Protein AF-A0A3D2S789-F1 (afdb_monomer)

Mean predicted aligned error: 3.71 Å

Foldseek 3Di:
DPPPDDDQVVVLVCLQVVVDPQPPDADPVGWDKHFPDSACADPDDAAGGAQTWMDTHNDTATFGEHEDQEPCVCVVVPVVPDPSNVRHPYYHYVDYDDDDDDD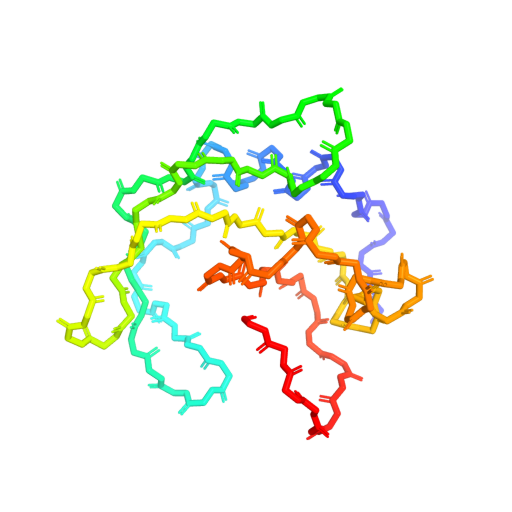D

Solvent-accessible surface area (backbone atoms only — not comparable to full-atom values): 6269 Å² total; per-residue (Å²): 129,80,71,91,81,80,45,54,70,56,51,50,49,34,52,74,70,56,72,60,82,76,71,90,38,58,47,99,87,65,41,44,41,40,80,77,36,73,38,48,81,47,93,61,88,64,50,44,13,39,73,16,33,38,33,49,61,92,44,78,46,74,28,22,31,35,70,37,64,35,52,56,49,49,62,76,72,42,44,89,78,36,76,74,45,71,52,37,71,38,57,48,50,79,36,86,76,68,96,84,75,99,69,78

Radius of gyration: 13.04 Å; Cα contacts (8 Å, |Δi|>4): 174; chains: 1; bounding box: 33×32×28 Å

Sequence (104 aa):
MLPVGLSESLLHFIWKMRLFRNEGLVTTDGESVQVLHPGTHNHHSGPDFSNARIRIGNTLWAGNVELHVTSRQWFEHGHQTDAAYNNVILHVVYRHNLAAFPIP

pLDDT: mean 92.87, std 10.27, range [51.59, 98.69]

Structure (mmCIF, N/CA/C/O backbone):
data_AF-A0A3D2S789-F1
#
_entry.id   AF-A0A3D2S789-F1
#
loop_
_atom_site.group_PDB
_atom_site.id
_atom_site.type_symbol
_atom_site.label_atom_id
_atom_site.label_alt_id
_atom_site.label_comp_id
_atom_site.label_asym_id
_atom_site.label_entity_id
_atom_site.label_seq_id
_atom_site.pdbx_PDB_ins_code
_atom_site.Cartn_x
_atom_site.Cartn_y
_atom_site.Cartn_z
_atom_site.occupancy
_atom_site.B_iso_or_equiv
_atom_site.auth_seq_id
_atom_site.auth_comp_id
_atom_site.auth_asym_id
_atom_site.auth_atom_id
_atom_site.pdbx_PDB_model_num
ATOM 1 N N . MET A 1 1 ? 7.800 20.015 -5.228 1.00 51.59 1 MET A N 1
ATOM 2 C CA . MET A 1 1 ? 9.095 19.302 -5.187 1.00 51.59 1 MET A CA 1
ATOM 3 C C . MET A 1 1 ? 8.909 18.108 -4.263 1.00 51.59 1 MET A C 1
ATOM 5 O O . MET A 1 1 ? 8.367 18.318 -3.184 1.00 51.59 1 MET A O 1
ATOM 9 N N . LEU A 1 2 ? 9.236 16.878 -4.680 1.00 55.94 2 LEU A N 1
ATOM 10 C CA . LEU A 1 2 ? 9.310 15.766 -3.720 1.00 55.94 2 LEU A CA 1
ATOM 11 C C . LEU A 1 2 ? 10.389 16.123 -2.684 1.00 55.94 2 LEU A C 1
ATOM 13 O O . LEU A 1 2 ? 11.379 16.751 -3.077 1.00 55.94 2 LEU A O 1
ATOM 17 N N . PRO A 1 3 ? 10.223 15.789 -1.395 1.00 58.25 3 PRO A N 1
ATOM 18 C CA . PRO A 1 3 ? 11.324 15.930 -0.458 1.00 58.25 3 PRO A CA 1
ATOM 19 C C . PRO A 1 3 ? 12.507 15.127 -1.005 1.00 58.25 3 PRO A C 1
ATOM 21 O O . PRO A 1 3 ? 12.374 13.945 -1.324 1.00 58.25 3 PRO A O 1
ATOM 24 N N . VAL A 1 4 ? 13.651 15.792 -1.170 1.00 56.78 4 VAL A N 1
ATOM 25 C CA . VAL A 1 4 ? 14.917 15.122 -1.471 1.00 56.78 4 VAL A CA 1
ATOM 26 C C . VAL A 1 4 ? 15.135 14.089 -0.360 1.00 56.78 4 VAL A C 1
ATOM 28 O O . VAL A 1 4 ? 15.288 14.473 0.795 1.00 56.78 4 VAL A O 1
ATOM 31 N N . GLY A 1 5 ? 15.078 12.794 -0.690 1.00 72.38 5 GLY A N 1
ATOM 32 C CA . GLY A 1 5 ? 15.378 11.704 0.249 1.00 72.38 5 GLY A CA 1
ATOM 33 C C . GLY A 1 5 ? 14.227 10.782 0.670 1.00 72.38 5 GLY A C 1
ATOM 34 O O . GLY A 1 5 ? 14.472 9.895 1.484 1.00 72.38 5 GLY A O 1
ATOM 35 N N . LEU A 1 6 ? 13.001 10.919 0.144 1.00 85.38 6 LEU A N 1
ATOM 36 C CA . LEU A 1 6 ? 11.979 9.890 0.387 1.00 85.38 6 LEU A CA 1
ATOM 37 C C . LEU A 1 6 ? 12.267 8.641 -0.461 1.00 85.38 6 LEU A C 1
ATOM 39 O O . LEU A 1 6 ? 12.097 8.665 -1.678 1.00 85.38 6 LEU A O 1
ATOM 43 N N . SER A 1 7 ? 12.695 7.565 0.194 1.00 92.88 7 SER A N 1
ATOM 44 C CA . SER A 1 7 ? 12.858 6.238 -0.403 1.00 92.88 7 SER A CA 1
ATOM 45 C C . SER A 1 7 ? 11.659 5.338 -0.104 1.00 92.88 7 SER A C 1
ATOM 47 O O . SER A 1 7 ? 10.953 5.541 0.888 1.00 92.88 7 SER A O 1
ATOM 49 N N . GLU A 1 8 ? 11.466 4.298 -0.917 1.00 94.81 8 GLU A N 1
ATOM 50 C CA . GLU A 1 8 ? 10.481 3.242 -0.640 1.00 94.81 8 GLU A CA 1
ATOM 51 C C . GLU A 1 8 ? 10.740 2.580 0.710 1.00 94.81 8 GLU A C 1
ATOM 53 O O . GLU A 1 8 ? 9.813 2.449 1.494 1.00 94.81 8 GLU A O 1
ATOM 58 N N . SER A 1 9 ? 11.998 2.318 1.079 1.00 95.31 9 SER A N 1
ATOM 59 C CA . SER A 1 9 ? 12.317 1.751 2.397 1.00 95.3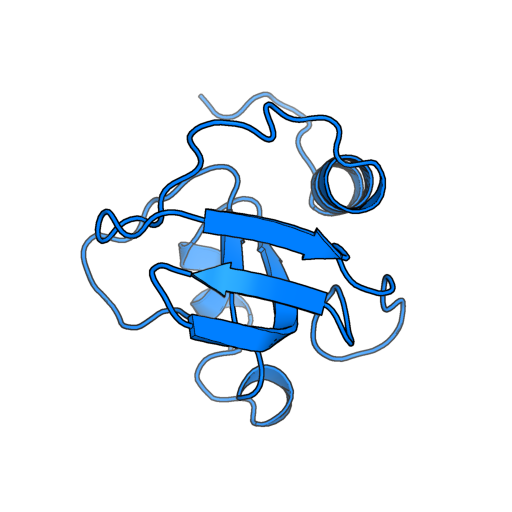1 9 SER A CA 1
ATOM 60 C C . SER A 1 9 ? 11.862 2.634 3.566 1.00 95.31 9 SER A C 1
ATOM 62 O O . SER A 1 9 ? 11.439 2.121 4.605 1.00 95.31 9 SER A O 1
ATOM 64 N N . LEU A 1 10 ? 11.925 3.964 3.423 1.00 95.75 10 LEU A N 1
ATOM 65 C CA . LEU A 1 10 ? 11.376 4.874 4.430 1.00 95.75 10 LEU A CA 1
ATOM 66 C C . LEU A 1 10 ? 9.841 4.823 4.440 1.00 95.75 10 LEU A C 1
ATOM 68 O O . LEU A 1 10 ? 9.239 4.815 5.513 1.00 95.75 10 LEU A O 1
ATOM 72 N N . LEU A 1 11 ? 9.206 4.750 3.269 1.00 96.94 11 LEU A N 1
ATOM 73 C CA . LEU A 1 11 ? 7.754 4.610 3.154 1.00 96.94 11 LEU A CA 1
ATOM 74 C C . LEU A 1 11 ? 7.263 3.284 3.763 1.00 96.94 11 LEU A C 1
ATOM 76 O O . LEU A 1 11 ? 6.304 3.287 4.536 1.00 96.94 11 LEU A O 1
ATOM 80 N N . HIS A 1 12 ? 7.973 2.179 3.522 1.00 98.06 12 HIS A N 1
ATOM 81 C CA . HIS A 1 12 ? 7.746 0.877 4.152 1.00 98.06 12 HIS A CA 1
ATOM 82 C C . HIS A 1 12 ? 7.843 0.972 5.672 1.00 98.06 12 HIS A C 1
ATOM 84 O O . HIS A 1 12 ? 6.981 0.455 6.381 1.00 98.06 12 HIS A O 1
ATOM 90 N N . PHE A 1 13 ? 8.859 1.667 6.194 1.00 97.81 13 PHE A N 1
ATOM 91 C CA . PHE A 1 13 ? 9.009 1.881 7.633 1.00 97.81 13 PHE A CA 1
ATOM 92 C C . PHE A 1 13 ? 7.836 2.680 8.220 1.00 97.81 13 PHE A C 1
ATOM 94 O O . PHE A 1 13 ? 7.259 2.268 9.227 1.00 97.81 13 PHE A O 1
ATOM 101 N N . ILE A 1 14 ? 7.443 3.782 7.573 1.00 97.44 14 ILE A N 1
ATOM 102 C CA . ILE A 1 14 ? 6.296 4.607 7.981 1.00 97.44 14 ILE A CA 1
ATOM 103 C C . ILE A 1 14 ? 5.008 3.778 7.993 1.00 97.44 14 ILE A C 1
ATOM 105 O O . ILE A 1 14 ? 4.253 3.847 8.965 1.00 97.44 14 ILE A O 1
ATOM 109 N N . TRP A 1 15 ? 4.775 2.969 6.958 1.00 98.12 15 TRP A N 1
ATOM 110 C CA . TRP A 1 15 ? 3.614 2.088 6.866 1.00 98.12 15 TRP A CA 1
ATOM 111 C C . TRP A 1 15 ? 3.603 1.028 7.967 1.00 98.12 15 TRP A C 1
ATOM 113 O O . TRP A 1 15 ? 2.655 0.949 8.752 1.00 98.12 15 TRP A O 1
ATOM 123 N N . LYS A 1 16 ? 4.697 0.265 8.081 1.00 98.38 16 LYS A N 1
ATOM 124 C CA . LYS A 1 16 ? 4.880 -0.809 9.065 1.00 98.38 16 LYS A CA 1
ATOM 125 C C . LYS A 1 16 ? 4.661 -0.318 10.493 1.00 98.38 16 LYS A C 1
ATOM 127 O O . LYS A 1 16 ? 4.001 -0.988 11.283 1.00 98.38 16 LYS A O 1
ATOM 132 N N . MET A 1 17 ? 5.217 0.847 10.815 1.00 98.12 17 MET A N 1
ATOM 133 C CA . MET A 1 17 ? 5.141 1.453 12.144 1.00 98.12 17 MET A CA 1
ATOM 134 C C . MET A 1 17 ? 3.894 2.331 12.333 1.00 98.12 17 MET A C 1
ATOM 136 O O . MET A 1 17 ? 3.689 2.872 13.417 1.00 98.12 17 MET A O 1
ATOM 140 N N . ARG A 1 18 ? 3.057 2.470 11.295 1.00 96.94 18 ARG A N 1
ATOM 141 C CA . ARG A 1 18 ? 1.843 3.301 11.265 1.00 96.94 18 ARG A CA 1
ATOM 142 C C . ARG A 1 18 ? 2.078 4.769 11.642 1.00 96.94 18 ARG A C 1
ATOM 144 O O . ARG A 1 18 ? 1.230 5.391 12.283 1.00 96.94 18 ARG A O 1
ATOM 151 N N . LEU A 1 19 ? 3.215 5.328 11.224 1.00 96.81 19 LEU A N 1
ATOM 152 C CA . LEU A 1 19 ? 3.672 6.691 11.538 1.00 96.81 19 LEU A CA 1
ATOM 153 C C . LEU A 1 19 ? 3.015 7.750 10.639 1.00 96.81 19 LEU A C 1
ATOM 155 O O . LEU A 1 19 ? 3.679 8.573 10.015 1.00 96.81 19 LEU A O 1
ATOM 159 N N . PHE A 1 20 ? 1.691 7.715 10.560 1.00 94.81 20 PHE A N 1
ATOM 160 C CA . PHE A 1 20 ? 0.862 8.655 9.814 1.00 94.81 20 PHE A CA 1
ATOM 161 C C . PHE A 1 20 ? -0.455 8.880 10.563 1.00 94.81 20 PHE A C 1
ATOM 163 O O . PHE A 1 20 ? -0.776 8.183 11.530 1.00 94.81 20 PHE A O 1
ATOM 170 N N . ARG A 1 21 ? -1.243 9.871 10.138 1.00 95.31 21 ARG A N 1
ATOM 171 C CA . ARG A 1 21 ? -2.582 10.076 10.699 1.00 95.31 21 ARG A CA 1
ATOM 172 C C . ARG A 1 21 ? -3.464 8.891 10.304 1.00 95.31 21 ARG A C 1
ATOM 174 O O . ARG A 1 21 ? -3.786 8.728 9.138 1.00 95.31 21 ARG A O 1
ATOM 181 N N . ASN A 1 22 ? -3.862 8.080 11.280 1.00 93.00 22 ASN A N 1
ATOM 182 C CA . ASN A 1 22 ? -4.676 6.882 11.048 1.00 93.00 22 ASN A CA 1
ATOM 183 C C . ASN A 1 22 ? -6.190 7.175 10.961 1.00 93.00 22 ASN A C 1
ATOM 185 O O . ASN A 1 22 ? -6.981 6.268 10.721 1.00 93.00 22 ASN A O 1
ATOM 189 N N . GLU A 1 23 ? -6.592 8.427 11.170 1.00 94.69 23 GLU A N 1
ATOM 190 C CA . GLU A 1 23 ? -7.981 8.888 11.177 1.00 94.69 23 GLU A CA 1
ATOM 191 C C . GLU A 1 23 ? -8.308 9.638 9.884 1.00 94.69 23 GLU A C 1
ATOM 193 O O . GLU A 1 23 ? -7.504 10.448 9.417 1.00 94.69 23 GLU A O 1
ATOM 198 N N . GLY A 1 24 ? -9.508 9.413 9.343 1.00 95.19 24 GLY A N 1
ATOM 199 C CA . GLY A 1 24 ? -9.999 10.144 8.170 1.00 95.19 24 GLY A CA 1
ATOM 200 C C . GLY A 1 24 ? -9.274 9.807 6.865 1.00 95.19 24 GLY A C 1
ATOM 201 O O . GLY A 1 24 ? -9.258 10.632 5.956 1.00 95.19 24 GLY A O 1
ATOM 202 N N . LEU A 1 25 ? -8.658 8.625 6.771 1.00 97.00 25 LEU A N 1
ATOM 203 C CA . LEU A 1 25 ? -8.072 8.145 5.521 1.00 97.00 25 LEU A CA 1
ATOM 204 C C . LEU A 1 25 ? -9.177 7.847 4.504 1.00 97.00 25 LEU A C 1
ATOM 206 O O . LEU A 1 25 ? -10.216 7.281 4.856 1.00 97.00 25 LEU A O 1
ATOM 210 N N . VAL A 1 26 ? -8.923 8.200 3.246 1.00 96.19 26 VAL A N 1
ATOM 211 C CA . VAL A 1 26 ? -9.816 7.943 2.114 1.00 96.19 26 VAL A CA 1
ATOM 212 C C . VAL A 1 26 ? -9.015 7.489 0.894 1.00 96.19 26 VAL A C 1
ATOM 214 O O . VAL A 1 26 ? -7.855 7.879 0.744 1.00 96.19 26 VAL A O 1
ATOM 217 N N . THR A 1 27 ? -9.616 6.667 0.035 1.00 94.31 27 THR A N 1
ATOM 218 C CA . THR A 1 27 ? -9.057 6.326 -1.282 1.00 94.31 27 THR A CA 1
ATOM 219 C C . THR A 1 27 ? -9.130 7.528 -2.226 1.00 94.31 27 THR A C 1
ATOM 221 O O . THR A 1 27 ? -9.794 8.529 -1.940 1.00 94.31 27 THR A O 1
ATOM 224 N N . THR A 1 28 ? -8.476 7.436 -3.387 1.00 90.62 28 THR A N 1
ATOM 225 C CA . THR A 1 28 ? -8.604 8.445 -4.455 1.00 90.62 28 THR A CA 1
ATOM 226 C C . THR A 1 28 ? -10.028 8.557 -4.999 1.00 90.62 28 THR A C 1
ATOM 228 O O . THR A 1 28 ? -10.394 9.614 -5.504 1.00 90.62 28 THR A O 1
ATOM 231 N N . ASP A 1 29 ? -10.834 7.508 -4.825 1.00 90.00 29 ASP A N 1
ATOM 232 C CA . ASP A 1 29 ? -12.246 7.460 -5.219 1.00 90.00 29 ASP A CA 1
ATOM 233 C C . ASP A 1 29 ? -13.194 7.900 -4.085 1.00 90.00 29 ASP A C 1
ATOM 235 O O . ASP A 1 29 ? -14.412 7.920 -4.251 1.00 90.00 29 ASP A O 1
ATOM 239 N N . GLY A 1 30 ? -12.646 8.290 -2.927 1.00 93.69 30 GLY A N 1
ATOM 240 C CA . GLY A 1 30 ? -13.397 8.846 -1.800 1.00 93.69 30 GLY A CA 1
ATOM 241 C C . GLY A 1 30 ? -13.948 7.821 -0.806 1.00 93.69 30 GLY A C 1
ATOM 242 O O . GLY A 1 30 ? -14.668 8.206 0.117 1.00 93.69 30 GLY A O 1
ATOM 243 N N . GLU A 1 31 ? -13.612 6.537 -0.937 1.00 96.88 31 GLU A N 1
ATOM 244 C CA . GLU A 1 31 ? -14.025 5.520 0.035 1.00 96.88 31 GLU A CA 1
ATOM 245 C C . GLU A 1 31 ? -13.218 5.633 1.327 1.00 96.88 31 GLU A C 1
ATOM 247 O O . GLU A 1 31 ? -12.007 5.839 1.300 1.00 96.88 31 GLU A O 1
ATOM 252 N N . SER A 1 32 ? -13.872 5.470 2.479 1.00 98.06 32 SER A N 1
ATOM 253 C CA . SER A 1 32 ? -13.186 5.494 3.771 1.00 98.06 32 SER A CA 1
ATOM 254 C C . SER A 1 32 ? -12.222 4.317 3.909 1.00 98.06 32 SER A C 1
ATOM 256 O O . SER A 1 32 ? -12.549 3.189 3.547 1.00 98.06 32 SER A O 1
ATOM 258 N N . VAL A 1 33 ? -11.043 4.566 4.477 1.00 98.38 33 VAL A N 1
ATOM 259 C CA . VAL A 1 33 ? -10.016 3.545 4.703 1.00 98.38 33 VAL A CA 1
ATOM 260 C C . VAL A 1 33 ? -9.716 3.431 6.192 1.00 98.38 33 VAL A C 1
ATOM 262 O O . VAL A 1 33 ? -9.453 4.416 6.879 1.00 98.38 33 VAL A O 1
ATOM 265 N N . GLN A 1 34 ? -9.696 2.204 6.699 1.00 98.31 34 GLN A N 1
ATOM 266 C CA . GLN A 1 34 ? -9.201 1.892 8.032 1.00 98.31 34 GLN A CA 1
ATOM 267 C C . GLN A 1 34 ? -8.202 0.738 7.953 1.00 98.31 34 GLN A C 1
ATOM 269 O O . GLN A 1 34 ? -8.542 -0.400 7.631 1.00 98.31 34 GLN A O 1
ATOM 274 N N . VAL A 1 35 ? -6.954 1.027 8.316 1.00 98.19 35 VAL A N 1
ATOM 275 C CA . VAL A 1 35 ? -5.898 0.018 8.436 1.00 98.19 35 VAL A CA 1
ATOM 276 C C . VAL A 1 35 ? -6.090 -0.720 9.764 1.00 98.19 35 VAL A C 1
ATOM 278 O O . VAL A 1 35 ? -5.823 -0.165 10.831 1.00 98.19 35 VAL A O 1
ATOM 281 N N . LEU A 1 36 ? -6.578 -1.961 9.740 1.00 98.25 36 LEU A N 1
ATOM 282 C CA . LEU A 1 36 ? -6.681 -2.788 10.952 1.00 98.25 36 LEU A CA 1
ATOM 283 C C . LEU A 1 36 ? -5.347 -3.479 11.239 1.00 98.25 36 LEU A C 1
ATOM 285 O O . LEU A 1 36 ? -4.889 -3.494 12.378 1.00 98.25 36 LEU A O 1
ATOM 289 N N . HIS A 1 37 ? -4.701 -3.993 10.191 1.00 98.31 37 HIS A N 1
ATOM 290 C CA . HIS A 1 37 ? -3.368 -4.582 10.244 1.00 98.31 37 HIS A CA 1
ATOM 291 C C . HIS A 1 37 ? -2.590 -4.195 8.973 1.00 98.31 37 HIS A C 1
ATOM 293 O O . HIS A 1 37 ? -3.088 -4.484 7.883 1.00 98.31 37 HIS A O 1
ATOM 299 N N . PRO A 1 38 ? -1.394 -3.574 9.072 1.00 98.25 38 PRO A N 1
ATOM 300 C CA . PRO A 1 38 ? -0.627 -3.122 7.901 1.00 98.25 38 PRO A CA 1
ATOM 301 C C . PRO A 1 38 ? -0.066 -4.278 7.055 1.00 98.25 38 PRO A C 1
ATOM 303 O O . PRO A 1 38 ? 0.372 -4.063 5.931 1.00 98.25 38 PRO A O 1
ATOM 306 N N . GLY A 1 39 ? -0.090 -5.500 7.591 1.00 98.44 39 GLY A N 1
ATOM 307 C CA . GLY A 1 39 ? 0.506 -6.682 6.977 1.00 98.44 39 GLY A CA 1
ATOM 308 C C . GLY A 1 39 ? 1.901 -6.979 7.525 1.00 98.44 39 GLY A C 1
ATOM 309 O O . GLY A 1 39 ? 2.410 -6.286 8.408 1.00 98.44 39 GLY A O 1
ATOM 310 N N . THR A 1 40 ? 2.509 -8.041 7.013 1.00 98.50 40 THR A N 1
ATOM 311 C CA . THR A 1 40 ? 3.877 -8.461 7.320 1.00 98.50 40 THR A CA 1
ATOM 312 C C . THR A 1 40 ? 4.785 -8.060 6.168 1.00 98.50 40 THR A C 1
ATOM 314 O O . THR A 1 40 ? 4.540 -8.466 5.034 1.00 98.50 40 THR A O 1
ATOM 317 N N . HIS A 1 41 ? 5.828 -7.281 6.473 1.00 98.44 41 HIS A N 1
ATOM 318 C CA . HIS A 1 41 ? 6.804 -6.810 5.488 1.00 98.44 41 HIS A CA 1
ATOM 319 C C . HIS A 1 41 ? 7.501 -7.992 4.802 1.00 98.44 41 HIS A C 1
ATOM 321 O O . HIS A 1 41 ? 8.125 -8.825 5.471 1.00 98.44 41 HIS A O 1
ATOM 327 N N . ASN A 1 42 ? 7.377 -8.055 3.485 1.00 97.69 42 ASN A N 1
ATOM 328 C CA . ASN A 1 42 ? 8.012 -9.024 2.616 1.00 97.69 42 ASN A CA 1
ATOM 329 C C . ASN A 1 42 ? 9.400 -8.501 2.220 1.00 97.69 42 ASN A C 1
ATOM 331 O O . ASN A 1 42 ? 9.540 -7.362 1.800 1.00 97.69 42 ASN A O 1
ATOM 335 N N . HIS A 1 43 ? 10.434 -9.328 2.368 1.00 94.56 43 HIS A N 1
ATOM 336 C CA . HIS A 1 43 ? 11.806 -8.987 1.952 1.00 94.56 43 HIS A CA 1
ATOM 337 C C . HIS A 1 43 ? 12.253 -9.839 0.751 1.00 94.56 43 HIS A C 1
ATOM 339 O O . HIS A 1 43 ? 13.445 -9.971 0.473 1.00 94.56 43 HIS A O 1
ATOM 345 N N . HIS A 1 44 ? 11.291 -10.478 0.085 1.00 94.44 44 HIS A N 1
ATOM 346 C CA . HIS A 1 44 ? 11.473 -11.310 -1.096 1.00 94.44 44 HIS A CA 1
ATOM 347 C C . HIS A 1 44 ? 10.712 -10.703 -2.281 1.00 94.44 44 HIS A C 1
ATOM 349 O O . HIS A 1 44 ? 10.219 -9.584 -2.203 1.00 94.44 44 HIS A O 1
ATOM 355 N N . SER A 1 45 ? 10.625 -11.433 -3.392 1.00 92.94 45 SER A N 1
ATOM 356 C CA . SER A 1 45 ? 9.841 -11.014 -4.555 1.00 92.94 45 SER A CA 1
ATOM 357 C C . SER A 1 45 ? 8.344 -10.907 -4.244 1.00 92.94 45 SER A C 1
ATOM 359 O O . SER A 1 45 ? 7.831 -11.626 -3.379 1.00 92.94 45 SER A O 1
ATOM 361 N N . GLY A 1 46 ? 7.637 -10.101 -5.035 1.00 96.44 46 GLY A N 1
ATOM 362 C CA . GLY A 1 46 ? 6.199 -9.877 -4.910 1.00 96.44 46 GLY A CA 1
ATOM 363 C C . GLY A 1 46 ? 5.886 -8.646 -4.061 1.00 96.44 46 GLY A C 1
ATOM 364 O O . GLY A 1 46 ? 6.778 -7.831 -3.836 1.00 96.44 46 GLY A O 1
ATOM 365 N N . PRO A 1 47 ? 4.636 -8.515 -3.586 1.00 98.12 47 PRO A N 1
ATOM 366 C CA . PRO A 1 47 ? 4.202 -7.298 -2.919 1.00 98.12 47 PRO A CA 1
ATOM 367 C C . PRO A 1 47 ? 4.934 -7.001 -1.611 1.00 98.12 47 PRO A C 1
ATOM 369 O O . PRO A 1 47 ? 5.323 -7.931 -0.895 1.00 98.12 47 PRO A O 1
ATOM 372 N N . ASP A 1 48 ? 5.025 -5.720 -1.262 1.00 98.56 48 ASP A N 1
ATOM 373 C CA . ASP A 1 48 ? 5.773 -5.227 -0.100 1.00 98.56 48 ASP A CA 1
ATOM 374 C C . ASP A 1 48 ? 5.254 -5.754 1.242 1.00 98.56 48 ASP A C 1
ATOM 376 O O . ASP A 1 48 ? 6.027 -6.035 2.160 1.00 98.56 48 ASP A O 1
ATOM 380 N N . PHE A 1 49 ? 3.935 -5.885 1.401 1.00 98.69 49 PHE A N 1
ATOM 381 C CA . PHE A 1 49 ? 3.320 -6.386 2.630 1.00 98.69 49 PHE A CA 1
ATOM 382 C C . PHE A 1 49 ? 2.281 -7.456 2.325 1.00 98.69 49 PHE A C 1
ATOM 384 O O . PHE A 1 49 ? 1.380 -7.261 1.514 1.00 98.69 49 PHE A O 1
ATOM 391 N N . SER A 1 50 ? 2.363 -8.573 3.044 1.00 98.19 50 SER A N 1
ATOM 392 C CA . SER A 1 50 ? 1.406 -9.680 2.946 1.00 98.19 50 SER A CA 1
ATOM 393 C C . SER A 1 50 ? 0.425 -9.698 4.116 1.00 98.19 50 SER A C 1
ATOM 395 O O . SER A 1 50 ? 0.728 -9.202 5.203 1.00 98.19 50 SER A O 1
ATOM 397 N N . ASN A 1 51 ? -0.741 -10.321 3.930 1.00 97.06 51 ASN A N 1
ATOM 398 C CA . ASN A 1 51 ? -1.728 -10.552 4.997 1.00 97.06 51 ASN A CA 1
ATOM 399 C C . ASN A 1 51 ? -2.166 -9.265 5.730 1.00 97.06 51 ASN A C 1
ATOM 401 O O . ASN A 1 51 ? -2.396 -9.258 6.947 1.00 97.06 51 ASN A O 1
ATOM 405 N N . ALA A 1 52 ? -2.266 -8.155 5.001 1.00 98.50 52 ALA A N 1
ATOM 406 C CA . ALA A 1 52 ? -2.869 -6.936 5.508 1.00 98.50 52 ALA A CA 1
ATOM 407 C C . ALA A 1 52 ? -4.373 -7.141 5.729 1.00 98.50 52 ALA A C 1
ATOM 409 O O . ALA A 1 52 ? -5.015 -7.95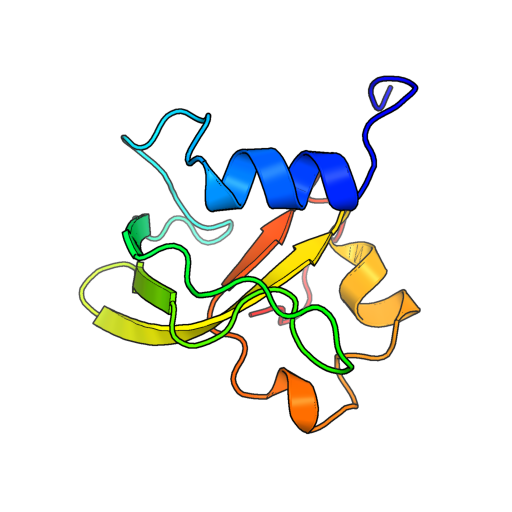9 5.068 1.00 98.50 52 ALA A O 1
ATOM 410 N N . ARG A 1 53 ? -4.936 -6.387 6.675 1.00 98.56 53 ARG A N 1
ATOM 411 C CA . ARG A 1 53 ? -6.381 -6.322 6.922 1.00 98.56 53 ARG A CA 1
ATOM 412 C C . ARG A 1 53 ? -6.802 -4.870 6.855 1.00 98.56 53 ARG A C 1
ATOM 414 O O . ARG A 1 53 ? -6.501 -4.102 7.774 1.00 98.56 53 ARG A O 1
ATOM 421 N N . ILE A 1 54 ? -7.477 -4.508 5.775 1.00 98.44 54 ILE A N 1
ATOM 422 C CA . ILE A 1 54 ? -7.862 -3.130 5.481 1.00 98.44 54 ILE A CA 1
ATOM 423 C C . ILE A 1 54 ? -9.371 -3.096 5.296 1.00 98.44 54 ILE A C 1
ATOM 425 O O . ILE A 1 54 ? -9.928 -3.882 4.536 1.00 98.44 54 ILE A O 1
ATOM 429 N N . ARG A 1 55 ? -10.051 -2.201 6.005 1.00 98.50 55 ARG A N 1
ATOM 430 C CA . ARG A 1 55 ? -11.452 -1.903 5.724 1.00 98.50 55 ARG A CA 1
ATOM 431 C C . ARG A 1 55 ? -11.504 -0.750 4.730 1.00 98.50 55 ARG A C 1
ATOM 433 O O . ARG A 1 55 ? -10.935 0.299 5.019 1.00 98.50 55 ARG A O 1
ATOM 440 N N . ILE A 1 56 ? -12.159 -0.969 3.595 1.00 97.75 56 ILE A N 1
ATOM 441 C CA . ILE A 1 56 ? -12.405 0.035 2.553 1.00 97.75 56 ILE A CA 1
ATOM 442 C C . ILE A 1 56 ? -13.922 0.129 2.390 1.00 97.75 56 ILE A C 1
ATOM 444 O O . ILE A 1 56 ? -14.580 -0.879 2.113 1.00 97.75 56 ILE A O 1
ATOM 448 N N . GLY A 1 57 ? -14.490 1.297 2.694 1.00 97.56 57 GLY A N 1
ATOM 449 C CA . GLY A 1 57 ? -15.932 1.468 2.838 1.00 97.56 57 GLY A CA 1
ATOM 450 C C . GLY A 1 57 ? -16.509 0.491 3.872 1.00 97.56 57 GLY A C 1
ATOM 451 O O . GLY A 1 57 ? -16.116 0.479 5.043 1.00 97.56 57 GLY A O 1
ATOM 452 N N . ASN A 1 58 ? -17.433 -0.366 3.432 1.00 97.75 58 ASN A N 1
ATOM 453 C CA . ASN A 1 58 ? -18.067 -1.389 4.274 1.00 97.75 58 ASN A CA 1
ATOM 454 C C . ASN A 1 58 ? -17.391 -2.768 4.194 1.00 97.75 58 ASN A C 1
ATOM 456 O O . ASN A 1 58 ? -17.769 -3.678 4.936 1.00 97.75 58 ASN A O 1
ATOM 460 N N . THR A 1 59 ? -16.397 -2.933 3.322 1.00 98.19 59 THR A N 1
ATOM 461 C CA . THR A 1 59 ? -15.774 -4.228 3.038 1.00 98.19 59 THR A CA 1
ATOM 462 C C . THR A 1 59 ? -14.476 -4.375 3.817 1.00 98.19 59 THR A C 1
ATOM 464 O O . THR A 1 59 ? -13.614 -3.498 3.795 1.00 98.19 59 THR A O 1
ATOM 467 N N . LEU A 1 60 ? -14.319 -5.504 4.513 1.00 98.44 60 LEU A N 1
ATOM 468 C CA . LEU A 1 60 ? -13.043 -5.899 5.099 1.00 98.44 60 LEU A CA 1
ATOM 469 C C . LEU A 1 60 ? -12.271 -6.760 4.099 1.00 98.44 60 LEU A C 1
ATOM 471 O O . LEU A 1 60 ? -12.653 -7.896 3.832 1.00 98.44 60 LEU A O 1
ATOM 475 N N . TRP A 1 61 ? -11.165 -6.222 3.603 1.00 98.12 61 TRP A N 1
ATOM 476 C CA . TRP A 1 61 ? -10.251 -6.897 2.697 1.00 98.12 61 TRP A CA 1
ATOM 477 C C . TRP A 1 61 ? -9.118 -7.577 3.462 1.00 98.12 61 TRP A C 1
ATOM 479 O O . TRP A 1 61 ? -8.600 -7.045 4.452 1.00 98.12 61 TRP A O 1
ATOM 489 N N . ALA A 1 62 ? -8.721 -8.750 2.974 1.00 97.44 62 ALA A N 1
ATOM 490 C CA . ALA A 1 62 ? -7.519 -9.457 3.389 1.00 97.44 62 ALA A CA 1
ATOM 491 C C . ALA A 1 62 ? -6.673 -9.748 2.148 1.00 97.44 62 ALA A C 1
ATOM 493 O O . ALA A 1 62 ? -7.149 -10.400 1.222 1.00 97.44 62 ALA A O 1
ATOM 494 N N . GLY A 1 63 ? -5.436 -9.261 2.125 1.00 97.31 63 GLY A N 1
ATOM 495 C CA . GLY A 1 63 ? -4.589 -9.360 0.941 1.00 97.31 63 GLY A CA 1
ATOM 496 C C . GLY A 1 63 ? -3.263 -8.640 1.115 1.00 97.31 63 GLY A C 1
ATOM 497 O O . GLY A 1 63 ? -2.784 -8.470 2.239 1.00 97.31 63 GLY A O 1
ATOM 498 N N . ASN A 1 64 ? -2.672 -8.241 -0.003 1.00 98.56 64 ASN A N 1
ATOM 499 C CA . ASN A 1 64 ? -1.359 -7.619 -0.038 1.00 98.56 64 ASN A CA 1
ATOM 500 C C . ASN A 1 64 ? -1.460 -6.094 -0.153 1.00 98.56 64 ASN A C 1
ATOM 502 O O . ASN A 1 64 ? -2.439 -5.566 -0.676 1.00 98.56 64 ASN A O 1
ATOM 506 N N . VAL A 1 65 ? -0.442 -5.388 0.322 1.00 98.62 65 VAL A N 1
ATOM 507 C CA . VAL A 1 65 ? -0.302 -3.939 0.146 1.00 98.62 65 VAL A CA 1
ATOM 508 C C . VAL A 1 65 ? 1.010 -3.685 -0.567 1.00 98.62 65 VAL A C 1
ATOM 510 O O . VAL A 1 65 ? 2.027 -4.267 -0.195 1.00 98.62 65 VAL A O 1
ATOM 513 N N . GLU A 1 66 ? 0.954 -2.815 -1.567 1.00 98.56 66 GLU A N 1
ATOM 514 C CA . GLU A 1 66 ? 2.113 -2.375 -2.336 1.00 98.56 66 GLU A CA 1
ATOM 515 C C . GLU A 1 66 ? 2.365 -0.894 -2.087 1.00 98.56 66 GLU A C 1
ATOM 517 O O . GLU A 1 66 ? 1.407 -0.123 -1.973 1.00 98.56 66 GLU A O 1
ATOM 522 N N . LEU A 1 67 ? 3.628 -0.487 -1.975 1.00 98.12 67 LEU A N 1
ATOM 523 C CA . LEU A 1 67 ? 4.003 0.888 -1.697 1.00 98.12 67 LEU A CA 1
ATOM 524 C C . LEU A 1 67 ? 4.959 1.420 -2.755 1.00 98.12 67 LEU A C 1
ATOM 526 O O . LEU A 1 67 ? 6.015 0.861 -3.010 1.00 98.12 67 LEU A O 1
ATOM 530 N N . HIS A 1 68 ? 4.651 2.605 -3.269 1.00 96.88 68 HIS A N 1
ATOM 531 C CA . HIS A 1 68 ? 5.554 3.323 -4.162 1.00 96.88 68 HIS A CA 1
ATOM 532 C C . HIS A 1 68 ? 5.645 4.801 -3.792 1.00 96.88 68 HIS A C 1
ATOM 534 O O . HIS A 1 68 ? 4.737 5.392 -3.197 1.00 96.88 68 HIS A O 1
ATOM 540 N N . VAL A 1 69 ? 6.730 5.465 -4.195 1.00 95.38 69 VAL A N 1
ATOM 541 C CA . VAL A 1 69 ? 6.815 6.928 -4.055 1.00 95.38 69 VAL A CA 1
ATOM 542 C C . VAL A 1 69 ? 5.746 7.595 -4.920 1.00 95.38 69 VAL A C 1
ATOM 544 O O . VAL A 1 69 ? 5.141 8.591 -4.508 1.00 95.38 69 VAL A O 1
ATOM 547 N N . THR A 1 70 ? 5.478 7.046 -6.107 1.00 94.19 70 THR A N 1
ATOM 548 C CA . THR A 1 70 ? 4.447 7.561 -7.005 1.00 94.19 70 THR A CA 1
ATOM 549 C C . THR A 1 70 ? 3.581 6.476 -7.628 1.00 94.19 70 THR A C 1
ATOM 551 O O . THR A 1 70 ? 4.062 5.391 -7.931 1.00 94.19 70 THR A O 1
ATOM 554 N N . SER A 1 71 ? 2.319 6.802 -7.924 1.00 94.50 71 SER A N 1
ATOM 555 C CA . SER A 1 71 ? 1.385 5.854 -8.558 1.00 94.50 71 SER A CA 1
ATOM 556 C C . SER A 1 71 ? 1.838 5.335 -9.923 1.00 94.50 71 SER A C 1
ATOM 558 O O . SER A 1 71 ? 1.458 4.235 -10.307 1.00 94.50 71 SER A O 1
ATOM 560 N N . ARG A 1 72 ? 2.669 6.093 -10.649 1.00 93.69 72 ARG A N 1
ATOM 561 C CA . ARG A 1 72 ? 3.229 5.674 -11.941 1.00 93.69 72 ARG A CA 1
ATOM 562 C C . ARG A 1 72 ? 4.116 4.431 -11.838 1.00 93.69 72 ARG A C 1
ATOM 564 O O . ARG A 1 72 ? 4.127 3.638 -12.778 1.00 93.69 72 ARG A O 1
ATOM 571 N N . GLN A 1 73 ? 4.799 4.247 -10.708 1.00 95.56 73 GLN A N 1
ATOM 572 C CA . GLN A 1 73 ? 5.751 3.150 -10.524 1.00 95.56 73 GLN A CA 1
ATOM 573 C C . GLN A 1 73 ? 5.090 1.772 -10.590 1.00 95.56 73 GLN A C 1
ATOM 575 O O . GLN A 1 73 ? 5.734 0.830 -11.032 1.00 95.56 73 GLN A O 1
ATOM 580 N N . TRP A 1 74 ? 3.784 1.683 -10.311 1.00 96.06 74 TRP A N 1
ATOM 581 C CA . TRP A 1 74 ? 2.999 0.470 -10.552 1.00 96.06 74 TRP A CA 1
ATOM 582 C C . TRP A 1 74 ? 3.212 -0.097 -11.965 1.00 96.06 74 TRP A C 1
ATOM 584 O O . TRP A 1 74 ? 3.429 -1.293 -12.144 1.00 96.06 74 TRP A O 1
ATOM 594 N N . PHE A 1 75 ? 3.198 0.783 -12.971 1.00 94.62 75 PHE A N 1
ATOM 595 C CA . PHE A 1 75 ? 3.375 0.408 -14.373 1.00 94.62 75 PHE A CA 1
ATOM 596 C C . PHE A 1 75 ? 4.842 0.284 -14.773 1.00 94.62 75 PHE A C 1
ATOM 598 O O . PHE A 1 75 ? 5.181 -0.567 -15.592 1.00 94.62 75 PHE A O 1
ATOM 605 N N . GLU A 1 76 ? 5.710 1.129 -14.212 1.00 95.25 76 GLU A N 1
ATOM 606 C CA . GLU A 1 76 ? 7.153 1.100 -14.488 1.00 95.25 76 GLU A CA 1
ATOM 607 C C . GLU A 1 76 ? 7.791 -0.203 -13.993 1.00 95.25 76 GLU A C 1
ATOM 609 O O . GLU A 1 76 ? 8.714 -0.707 -14.629 1.00 95.25 76 GLU A O 1
ATOM 614 N N . HIS A 1 77 ? 7.257 -0.778 -12.914 1.00 95.12 77 HIS A N 1
ATOM 615 C CA . HIS A 1 77 ? 7.664 -2.080 -12.393 1.00 95.12 77 HIS A CA 1
ATOM 616 C C . HIS A 1 77 ? 6.916 -3.264 -13.036 1.00 95.12 77 HIS A C 1
ATOM 618 O O . HIS A 1 77 ? 7.260 -4.416 -12.784 1.00 95.12 77 HIS A O 1
ATOM 624 N N . GLY A 1 78 ? 5.917 -3.017 -13.894 1.00 95.56 78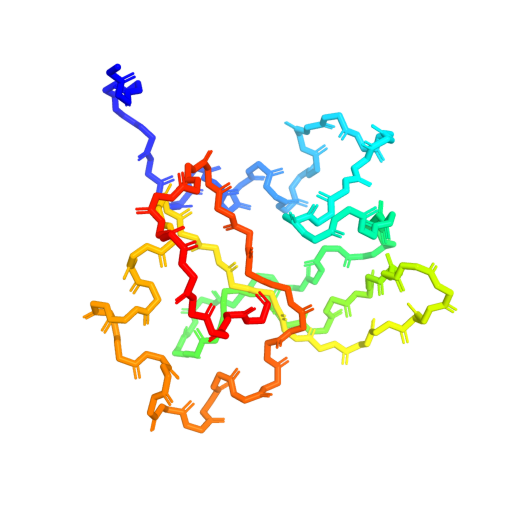 GLY A N 1
ATOM 625 C CA . GLY A 1 78 ? 5.207 -4.069 -14.632 1.00 95.56 78 GLY A CA 1
ATOM 626 C C . GLY A 1 78 ? 4.167 -4.854 -13.823 1.00 95.56 78 GLY A C 1
ATOM 627 O O . GLY A 1 78 ? 3.703 -5.902 -14.285 1.00 95.56 78 GLY A O 1
ATOM 628 N N . HIS A 1 79 ? 3.765 -4.361 -12.649 1.00 95.69 79 HIS A N 1
ATOM 629 C CA . HIS A 1 79 ? 2.859 -5.071 -11.739 1.00 95.69 79 HIS A CA 1
ATOM 630 C C . HIS A 1 79 ? 1.477 -5.333 -12.341 1.00 95.69 79 HIS A C 1
ATOM 632 O O . HIS A 1 79 ? 0.861 -6.353 -12.056 1.00 95.69 79 HIS A O 1
ATOM 638 N N . GLN A 1 80 ? 1.011 -4.477 -13.253 1.00 94.62 80 GLN A N 1
ATOM 639 C CA . GLN A 1 80 ? -0.249 -4.656 -13.980 1.00 94.62 80 GLN A CA 1
ATOM 640 C C . GLN A 1 80 ? -0.306 -5.935 -14.833 1.00 94.62 80 GLN A C 1
ATOM 642 O O . GLN A 1 80 ? -1.387 -6.345 -15.248 1.00 94.62 80 GLN A O 1
ATOM 647 N N . THR A 1 81 ? 0.846 -6.535 -15.142 1.00 95.44 81 THR A N 1
ATOM 648 C CA . THR A 1 81 ? 0.950 -7.774 -15.929 1.00 95.44 81 THR A CA 1
ATOM 649 C C . THR A 1 81 ? 1.491 -8.957 -15.130 1.00 95.44 81 THR A C 1
ATOM 651 O O . THR A 1 81 ? 1.605 -10.053 -15.676 1.00 95.44 81 THR A O 1
ATOM 654 N N . ASP A 1 82 ? 1.820 -8.756 -13.856 1.00 96.75 82 ASP A N 1
ATOM 655 C CA . ASP A 1 82 ? 2.402 -9.784 -13.002 1.00 96.75 82 ASP A CA 1
ATOM 656 C C . ASP A 1 82 ? 1.344 -10.354 -12.048 1.00 96.75 82 ASP A C 1
ATOM 658 O O . ASP A 1 82 ? 0.809 -9.672 -11.173 1.00 96.75 82 ASP A O 1
ATOM 662 N N . ALA A 1 83 ? 1.069 -11.652 -12.194 1.00 96.31 83 ALA A N 1
ATOM 663 C CA . ALA A 1 83 ? 0.069 -12.353 -11.399 1.00 96.31 83 ALA A CA 1
ATOM 664 C C . ALA A 1 83 ? 0.367 -12.355 -9.888 1.00 96.31 83 ALA A C 1
ATOM 666 O O . ALA A 1 83 ? -0.565 -12.524 -9.097 1.00 96.31 83 ALA A O 1
ATOM 667 N N . ALA A 1 84 ? 1.620 -12.136 -9.467 1.00 96.69 84 ALA A N 1
ATOM 668 C CA . ALA A 1 84 ? 1.978 -11.992 -8.055 1.00 96.69 84 ALA A CA 1
ATOM 669 C C . ALA A 1 84 ? 1.286 -10.787 -7.383 1.00 96.69 84 ALA A C 1
ATOM 671 O O . ALA A 1 84 ? 1.088 -10.787 -6.164 1.00 96.69 84 ALA A O 1
ATOM 672 N N . TYR A 1 85 ? 0.867 -9.794 -8.174 1.00 97.06 85 TYR A N 1
ATOM 673 C CA . TYR A 1 85 ? 0.261 -8.546 -7.708 1.00 97.06 85 TYR A CA 1
ATOM 674 C C . TYR A 1 85 ? -1.271 -8.534 -7.806 1.00 97.06 85 TYR A C 1
ATOM 676 O O . TYR A 1 85 ? -1.909 -7.614 -7.302 1.00 97.06 85 TYR A O 1
ATOM 684 N N . ASN A 1 86 ? -1.892 -9.590 -8.347 1.00 94.44 86 ASN A N 1
ATOM 685 C CA . ASN A 1 86 ? -3.354 -9.690 -8.482 1.00 94.44 86 ASN A CA 1
ATOM 686 C C . ASN A 1 86 ? -4.110 -9.641 -7.143 1.00 94.44 86 ASN A C 1
ATOM 688 O O . ASN A 1 86 ? -5.300 -9.345 -7.127 1.00 94.44 86 ASN A O 1
ATOM 692 N N . ASN A 1 87 ? -3.441 -9.967 -6.032 1.00 94.25 87 ASN A N 1
ATOM 693 C CA . ASN A 1 87 ? -4.023 -9.928 -4.688 1.00 94.25 87 ASN A CA 1
ATOM 694 C C . ASN A 1 87 ? -3.587 -8.693 -3.879 1.00 94.25 87 ASN A C 1
ATOM 696 O O . ASN A 1 87 ? -3.673 -8.698 -2.648 1.00 94.25 87 ASN A O 1
ATOM 700 N N . VAL A 1 88 ? -3.065 -7.653 -4.539 1.00 97.94 88 VAL A N 1
ATOM 701 C CA . VAL A 1 88 ? -2.899 -6.336 -3.916 1.00 97.94 88 VAL A CA 1
ATOM 702 C C . VAL A 1 88 ? -4.286 -5.730 -3.727 1.00 97.94 88 VAL A C 1
ATOM 704 O O . VAL A 1 88 ? -5.049 -5.600 -4.676 1.00 97.94 88 VAL A O 1
ATOM 707 N N . ILE A 1 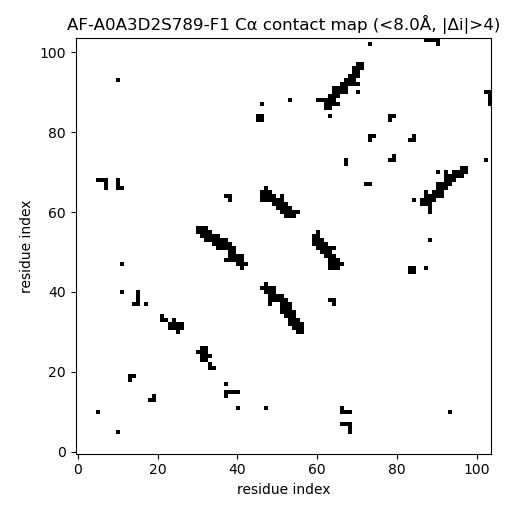89 ? -4.615 -5.407 -2.479 1.00 97.44 89 ILE A N 1
ATOM 708 C CA . ILE A 1 89 ? -5.911 -4.846 -2.067 1.00 97.44 89 ILE A CA 1
ATOM 709 C C . ILE A 1 89 ? -5.846 -3.340 -1.801 1.00 97.44 89 ILE A C 1
ATOM 711 O O . ILE A 1 89 ? -6.866 -2.735 -1.486 1.00 97.44 89 ILE A O 1
ATOM 715 N N . LEU A 1 90 ? -4.637 -2.774 -1.801 1.00 97.44 90 LEU A N 1
ATOM 716 C CA . LEU A 1 90 ? -4.392 -1.350 -1.630 1.00 97.44 90 LEU A CA 1
ATOM 717 C C . LEU A 1 90 ? -2.990 -1.013 -2.146 1.00 97.44 90 LEU A C 1
ATOM 719 O O . LEU A 1 90 ? -2.001 -1.547 -1.633 1.00 97.44 90 LEU A O 1
ATOM 723 N N . HIS A 1 91 ? -2.891 -0.089 -3.096 1.00 97.25 91 HIS A N 1
ATOM 724 C CA . HIS A 1 91 ? -1.628 0.544 -3.465 1.00 97.25 91 HIS A CA 1
ATOM 725 C C . HIS A 1 91 ? -1.465 1.886 -2.742 1.00 97.25 91 HIS A C 1
ATOM 727 O O . HIS A 1 91 ? -2.173 2.864 -2.992 1.00 97.25 91 HIS A O 1
ATOM 733 N N . VAL A 1 92 ? -0.502 1.955 -1.827 1.00 96.75 92 VAL A N 1
ATOM 734 C CA . VAL A 1 92 ? -0.241 3.149 -1.020 1.00 96.75 92 VAL A CA 1
ATOM 735 C C . VAL A 1 92 ? 0.878 3.953 -1.658 1.00 96.75 92 VAL A C 1
ATOM 737 O O . VAL A 1 92 ? 2.007 3.489 -1.791 1.00 96.75 92 VAL A O 1
ATOM 740 N N . VAL A 1 93 ? 0.588 5.203 -2.010 1.00 95.38 93 VAL A N 1
ATOM 741 C CA . VAL A 1 93 ? 1.575 6.080 -2.641 1.00 95.38 93 VAL A CA 1
ATOM 742 C C . VAL A 1 93 ? 1.809 7.336 -1.835 1.00 95.38 93 VAL A C 1
ATOM 744 O O . VAL A 1 93 ? 0.874 7.926 -1.296 1.00 95.38 93 VAL A O 1
ATOM 747 N N . TYR A 1 94 ? 3.056 7.801 -1.807 1.00 94.69 94 TYR A N 1
ATOM 748 C CA . TYR A 1 94 ? 3.337 9.123 -1.253 1.00 94.69 94 TYR A CA 1
ATOM 749 C C . TYR A 1 94 ? 2.744 10.236 -2.126 1.00 94.69 94 TYR A C 1
ATOM 751 O O . TYR A 1 94 ? 2.179 11.206 -1.622 1.00 94.69 94 TYR A O 1
ATOM 759 N N . ARG A 1 95 ? 2.859 10.101 -3.453 1.00 92.88 95 ARG A N 1
ATOM 760 C CA . ARG A 1 95 ? 2.304 11.056 -4.413 1.00 92.88 95 ARG A CA 1
ATOM 761 C C . ARG A 1 95 ? 1.489 10.356 -5.493 1.00 92.88 95 ARG A C 1
ATOM 763 O O . ARG A 1 95 ? 2.035 9.681 -6.364 1.00 92.88 95 ARG A O 1
ATOM 770 N N . HIS A 1 96 ? 0.193 10.634 -5.515 1.00 92.19 96 HIS A N 1
ATOM 771 C CA . HIS A 1 96 ? -0.661 10.284 -6.644 1.00 92.19 96 HIS A CA 1
ATOM 772 C C . HIS A 1 96 ? -0.359 11.205 -7.844 1.00 92.19 96 HIS A C 1
ATOM 774 O O . HIS A 1 96 ? -0.349 12.431 -7.715 1.00 92.19 96 HIS A O 1
ATOM 780 N N . ASN A 1 97 ? -0.017 10.624 -8.996 1.00 91.38 97 ASN A N 1
ATOM 781 C CA . ASN A 1 97 ? 0.436 11.335 -10.201 1.00 91.38 97 ASN A CA 1
ATOM 782 C C . ASN A 1 97 ? -0.067 10.729 -11.526 1.00 91.38 97 ASN A C 1
ATOM 784 O O . ASN A 1 97 ? 0.461 11.080 -12.582 1.00 91.38 97 ASN A O 1
ATOM 788 N N . LEU A 1 98 ? -1.061 9.842 -11.478 1.00 86.56 98 LEU A N 1
ATOM 789 C CA . LEU A 1 98 ? -1.756 9.317 -12.652 1.00 86.56 98 LEU A CA 1
ATOM 790 C C . LEU A 1 98 ? -3.192 9.838 -12.680 1.00 86.56 98 LEU A C 1
ATOM 792 O O . LEU A 1 98 ? -3.804 10.002 -11.637 1.00 86.56 98 LEU A O 1
ATOM 796 N N . ALA A 1 99 ? -3.705 10.134 -13.876 1.00 69.56 99 ALA A N 1
ATOM 797 C CA . ALA A 1 99 ? -4.986 10.824 -14.028 1.00 69.56 99 ALA A CA 1
ATOM 798 C C . ALA A 1 99 ? -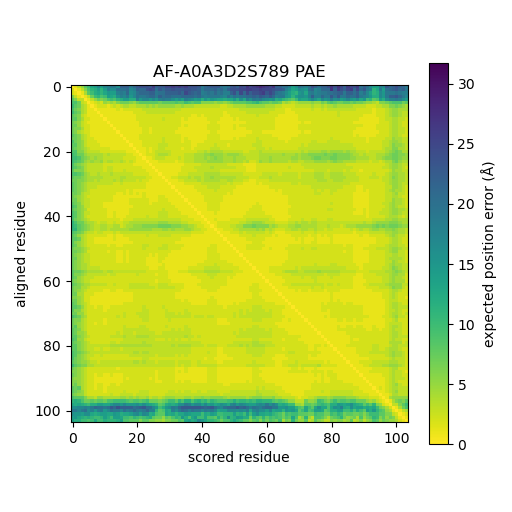6.208 9.889 -14.051 1.00 69.56 99 ALA A C 1
ATOM 800 O O . ALA A 1 99 ? -7.280 10.336 -13.665 1.00 69.56 99 ALA A O 1
ATOM 801 N N . ALA A 1 100 ? -6.066 8.638 -14.510 1.00 58.94 100 ALA A N 1
ATOM 802 C CA . ALA A 1 100 ? -7.109 7.605 -14.458 1.00 58.94 100 ALA A CA 1
ATOM 803 C C . ALA A 1 100 ? -6.601 6.299 -15.093 1.00 58.94 100 ALA A C 1
ATOM 805 O O . ALA A 1 100 ? -6.543 6.197 -16.315 1.00 58.94 100 ALA A O 1
ATOM 806 N N . PHE A 1 101 ? -6.248 5.303 -14.283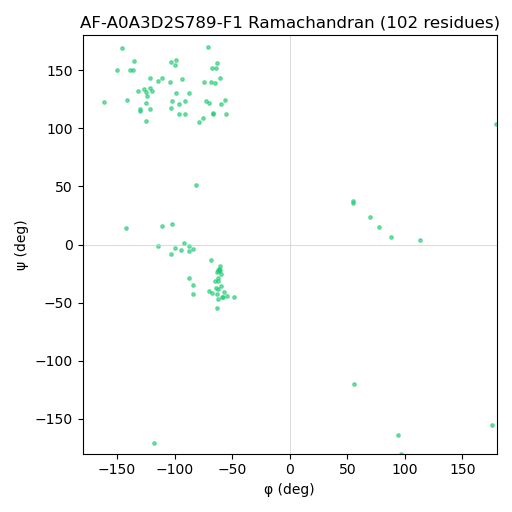 1.00 63.59 101 PHE A N 1
ATOM 807 C CA . PHE A 1 101 ? -6.105 3.900 -14.695 1.00 63.59 101 PHE A CA 1
ATOM 808 C C . PHE A 1 101 ? -6.442 3.012 -13.494 1.00 63.59 101 PHE A C 1
ATOM 810 O O . PHE A 1 101 ? -6.217 3.460 -12.368 1.00 63.59 101 PHE A O 1
ATOM 817 N N . PRO A 1 102 ? -6.972 1.789 -13.697 1.00 71.94 102 PRO A N 1
ATOM 818 C CA . PRO A 1 102 ? -7.278 0.905 -12.585 1.00 71.94 102 PRO A CA 1
ATOM 819 C C . PRO A 1 102 ? -5.969 0.489 -11.917 1.00 71.94 102 PRO A C 1
ATOM 821 O O . PRO A 1 102 ? -5.127 -0.185 -12.511 1.00 71.94 102 PRO A O 1
ATOM 824 N N . ILE A 1 103 ? -5.807 0.953 -10.689 1.00 78.44 103 ILE A N 1
ATOM 825 C CA . ILE A 1 103 ? -4.742 0.587 -9.773 1.00 78.44 103 ILE A CA 1
ATOM 826 C C . ILE A 1 103 ? -5.468 0.147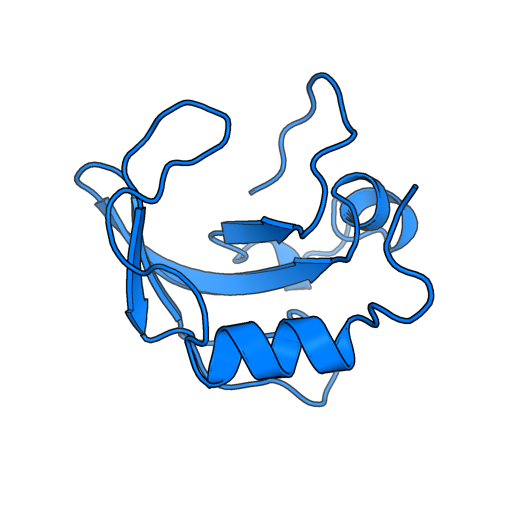 -8.499 1.00 78.44 103 ILE A C 1
ATOM 828 O O . ILE A 1 103 ? -6.431 0.821 -8.124 1.00 78.44 103 ILE A O 1
ATOM 832 N N . PRO A 1 104 ? -5.083 -0.989 -7.903 1.00 78.75 104 PRO A N 1
ATOM 833 C CA . PRO A 1 104 ? -5.701 -1.465 -6.670 1.00 78.75 104 PRO A CA 1
ATOM 834 C C . PRO A 1 104 ? -5.507 -0.51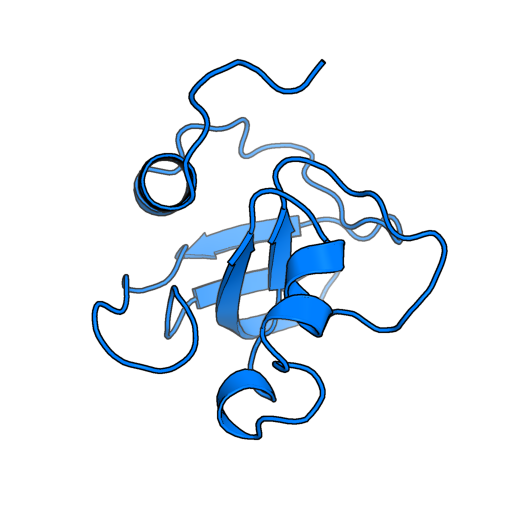4 -5.481 1.00 78.75 104 PRO A C 1
ATOM 836 O O . PRO A 1 104 ? -4.586 0.332 -5.510 1.00 78.75 104 PRO A O 1
#

Nearest PDB structures (foldseek):
  8gy8-assembly1_B  TM=2.745E-01  e=6.571E+00  Pyrococcus furiosus DSM 3638
  6b10-assembly1_A  TM=2.742E-01  e=8.560E+00  Campylobacter jejuni subsp. jejuni NCTC 11168 = ATCC 700819

Secondary structure (DSSP, 8-state):
---TT--HHHHHHHHHTT-S--SSEE-TT--EEEEEE--EEP-SSS-SEEEEEEEETTEEEEEEEEEEEETTHHHHTTGGG-GGGTTEEEEEEEE---SS----